Protein AF-A0A2U1MFH3-F1 (afdb_monomer_lite)

Foldseek 3Di:
DCPQVVCLVVQADPVGHGPPDAFDKDKDKCPDVQALIKIWIDGPPDIDIDGHHVVVCVVVVVLCVPDDPPPPDDDPQLVVLVSLLVCQCSDPDPVSRDDPVRSVVSCVPRPVVVDPPPPPDPDDD

pLDDT: mean 82.07, std 14.23, range [43.84, 97.94]

Structure (mmCIF, N/CA/C/O backbone):
data_AF-A0A2U1MFH3-F1
#
_entry.id   AF-A0A2U1MFH3-F1
#
loop_
_atom_site.group_PDB
_atom_site.id
_atom_site.type_symbol
_atom_site.label_atom_id
_atom_site.label_alt_id
_atom_site.label_comp_id
_atom_site.label_asym_id
_atom_site.label_entity_id
_atom_site.label_seq_id
_atom_site.pdbx_PDB_ins_code
_atom_site.Cartn_x
_atom_site.Cartn_y
_atom_site.Cartn_z
_atom_site.occupancy
_atom_site.B_iso_or_equiv
_atom_site.auth_seq_id
_atom_site.auth_comp_id
_atom_site.auth_asym_id
_atom_site.auth_atom_id
_atom_site.pdbx_PDB_model_num
ATOM 1 N N . MET A 1 1 ? 19.173 16.519 -31.402 1.00 56.94 1 MET A N 1
ATOM 2 C CA . MET A 1 1 ? 18.274 15.676 -30.577 1.00 56.94 1 MET A CA 1
ATOM 3 C C . MET A 1 1 ? 18.214 14.226 -31.100 1.00 56.94 1 MET A C 1
ATOM 5 O O . MET A 1 1 ? 17.157 13.620 -31.092 1.00 56.94 1 MET A O 1
ATOM 9 N N . HIS A 1 2 ? 19.339 13.633 -31.533 1.00 75.94 2 HIS A N 1
ATOM 10 C CA . HIS A 1 2 ? 19.340 12.296 -32.164 1.00 75.94 2 HIS A CA 1
ATOM 11 C C . HIS A 1 2 ? 19.829 11.155 -31.260 1.00 75.94 2 HIS A C 1
ATOM 13 O O . HIS A 1 2 ? 19.595 9.994 -31.574 1.00 75.94 2 HIS A O 1
ATOM 19 N N . PHE A 1 3 ? 20.457 11.455 -30.119 1.00 85.00 3 PHE A N 1
ATOM 20 C CA . PHE A 1 3 ? 21.032 10.430 -29.239 1.00 85.00 3 PHE A CA 1
ATOM 21 C C . PHE A 1 3 ? 19.972 9.507 -28.616 1.00 85.00 3 PHE A C 1
ATOM 23 O O . PHE A 1 3 ? 20.116 8.290 -28.645 1.00 85.00 3 PHE A O 1
ATOM 30 N N . ILE A 1 4 ? 18.867 10.070 -28.115 1.00 88.81 4 ILE A N 1
ATOM 31 C CA . ILE A 1 4 ? 17.778 9.275 -27.525 1.00 88.81 4 ILE A CA 1
ATOM 32 C C . ILE A 1 4 ? 17.060 8.444 -28.596 1.00 88.81 4 ILE A C 1
ATOM 34 O O . ILE A 1 4 ? 16.806 7.264 -28.380 1.00 88.81 4 ILE A O 1
ATOM 38 N N . GLN A 1 5 ? 16.786 9.030 -29.766 1.00 90.75 5 GLN A N 1
ATOM 39 C CA . GLN A 1 5 ? 16.147 8.324 -30.883 1.00 90.75 5 GLN A CA 1
ATOM 40 C C . GLN A 1 5 ? 17.020 7.170 -31.402 1.00 90.75 5 GLN A C 1
ATOM 42 O O . GLN A 1 5 ? 16.523 6.061 -31.582 1.00 90.75 5 GLN A O 1
ATOM 47 N N . GLY A 1 6 ? 18.325 7.409 -31.576 1.00 91.50 6 GLY A N 1
ATOM 48 C CA . GLY A 1 6 ? 19.284 6.384 -31.991 1.00 91.50 6 GLY A CA 1
ATOM 49 C C . GLY A 1 6 ? 19.434 5.259 -30.964 1.00 91.50 6 GLY A C 1
ATOM 50 O O . GLY A 1 6 ? 19.428 4.091 -31.340 1.00 91.50 6 GLY A O 1
ATOM 51 N N . GLY A 1 7 ? 19.482 5.590 -29.669 1.00 91.94 7 GLY A N 1
ATOM 52 C CA . GLY A 1 7 ? 19.511 4.594 -28.594 1.00 91.94 7 GLY A CA 1
ATOM 53 C C . GLY A 1 7 ? 18.264 3.705 -28.577 1.00 91.94 7 GLY A C 1
ATOM 54 O O . GLY A 1 7 ? 18.381 2.488 -28.471 1.00 91.94 7 GLY A O 1
ATOM 55 N N . ILE A 1 8 ? 17.071 4.280 -28.779 1.00 91.19 8 ILE A N 1
ATOM 56 C CA . ILE A 1 8 ? 15.819 3.508 -28.871 1.00 91.19 8 ILE A CA 1
ATOM 57 C C . ILE A 1 8 ? 15.868 2.502 -30.030 1.00 91.19 8 ILE A C 1
ATOM 59 O O . ILE A 1 8 ? 15.477 1.351 -29.837 1.00 91.19 8 ILE A O 1
ATOM 63 N N . ALA A 1 9 ? 16.371 2.906 -31.204 1.00 92.69 9 ALA A N 1
ATOM 64 C CA . ALA A 1 9 ? 16.507 2.020 -32.365 1.00 92.69 9 ALA A CA 1
ATOM 65 C C . ALA A 1 9 ? 17.465 0.838 -32.116 1.00 92.69 9 ALA A C 1
ATOM 67 O O . ALA A 1 9 ? 17.326 -0.206 -32.745 1.00 92.69 9 ALA A O 1
ATOM 68 N N . GLN A 1 10 ? 18.405 0.987 -31.178 1.00 93.75 10 GLN A N 1
ATOM 69 C CA . GLN A 1 10 ? 19.387 -0.031 -30.791 1.00 93.75 10 GLN A CA 1
ATOM 70 C C . GLN A 1 10 ? 19.019 -0.768 -29.490 1.00 93.75 10 GLN A C 1
ATOM 72 O O . GLN A 1 10 ? 19.849 -1.488 -28.942 1.00 93.75 10 GLN A O 1
ATOM 77 N N . ASP A 1 11 ? 17.798 -0.579 -28.974 1.00 94.50 11 ASP A N 1
ATOM 78 C CA . ASP A 1 11 ? 17.352 -1.120 -27.681 1.00 94.50 11 ASP A CA 1
ATOM 79 C C . ASP A 1 11 ? 18.302 -0.762 -26.518 1.00 94.50 11 ASP A C 1
ATOM 81 O O . ASP A 1 11 ? 18.552 -1.566 -25.623 1.00 94.50 11 ASP A O 1
ATOM 85 N N . LEU A 1 12 ? 18.839 0.464 -26.518 1.00 94.44 12 LEU A N 1
ATOM 86 C CA . LEU A 1 12 ? 19.799 0.952 -25.531 1.00 94.44 12 LEU A CA 1
ATOM 87 C C . LEU A 1 12 ? 19.371 2.295 -24.933 1.00 94.44 12 LEU A C 1
ATOM 89 O O . LEU A 1 12 ? 19.014 3.250 -25.622 1.00 94.44 12 LEU A O 1
ATOM 93 N N . ARG A 1 13 ? 19.445 2.391 -23.606 1.00 92.38 13 ARG A N 1
ATOM 94 C CA . ARG A 1 13 ? 19.178 3.619 -22.847 1.00 92.38 13 ARG A CA 1
ATOM 95 C C . ARG A 1 13 ? 20.481 4.244 -22.359 1.00 92.38 13 ARG A C 1
ATOM 97 O O . ARG A 1 13 ? 21.501 3.577 -22.239 1.00 92.38 13 ARG A O 1
ATOM 104 N N . THR A 1 14 ? 20.419 5.505 -21.936 1.00 91.31 14 THR A N 1
ATOM 105 C CA . THR A 1 14 ? 21.574 6.274 -21.421 1.00 91.31 14 THR A CA 1
ATOM 106 C C . THR A 1 14 ? 22.278 5.664 -20.203 1.00 91.31 14 THR A C 1
ATOM 108 O O . THR A 1 14 ? 23.400 6.034 -19.892 1.00 91.31 14 THR A O 1
ATOM 111 N N . ASN A 1 15 ? 21.632 4.728 -19.506 1.00 89.88 15 ASN A N 1
ATOM 112 C CA . ASN A 1 15 ? 22.183 4.011 -18.353 1.00 89.88 15 ASN A CA 1
ATOM 113 C C . ASN A 1 15 ? 22.567 2.557 -18.682 1.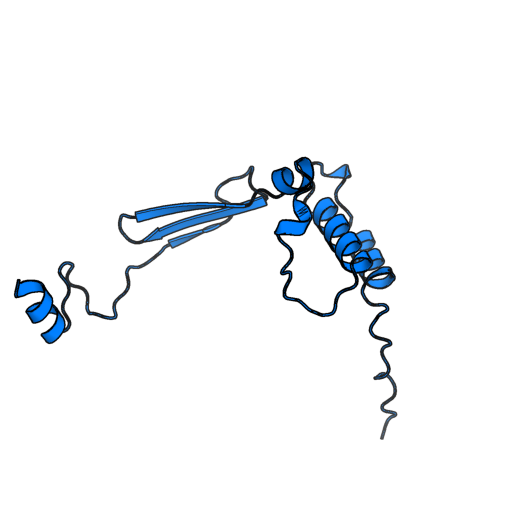00 89.88 15 ASN A C 1
ATOM 115 O O . ASN A 1 15 ? 22.605 1.725 -17.781 1.00 89.88 15 ASN A O 1
ATOM 119 N N . GLY A 1 16 ? 22.768 2.238 -19.963 1.00 91.69 16 GLY A N 1
ATOM 120 C CA . GLY A 1 16 ? 23.235 0.928 -20.425 1.00 91.69 16 GLY A CA 1
ATOM 121 C C . GLY A 1 16 ? 22.188 -0.189 -20.404 1.00 91.69 16 GLY A C 1
ATOM 122 O O . GLY A 1 16 ? 22.483 -1.311 -20.797 1.00 91.69 16 GLY A O 1
ATOM 123 N N . ARG A 1 17 ? 20.959 0.084 -19.955 1.00 93.19 17 ARG A N 1
ATOM 124 C CA . ARG A 1 17 ? 19.879 -0.912 -19.912 1.00 93.19 17 ARG A CA 1
ATOM 125 C C . ARG A 1 17 ? 19.123 -0.987 -21.231 1.00 93.19 17 ARG A C 1
ATOM 127 O O . ARG A 1 17 ? 18.958 0.032 -21.906 1.00 93.19 17 ARG A O 1
ATOM 134 N N . LYS A 1 18 ? 18.559 -2.165 -21.510 1.00 95.19 18 LYS A N 1
ATOM 135 C CA . LYS A 1 18 ? 17.573 -2.339 -22.582 1.00 95.19 18 LYS A CA 1
ATOM 136 C C . LYS A 1 18 ? 16.280 -1.590 -22.288 1.00 95.19 18 LYS A C 1
ATOM 138 O O . LYS A 1 18 ? 16.016 -1.193 -21.144 1.00 95.19 18 LYS A O 1
ATOM 143 N N . ARG A 1 19 ? 15.442 -1.410 -23.309 1.00 90.38 19 ARG A N 1
ATOM 144 C CA . ARG A 1 19 ? 14.173 -0.675 -23.205 1.00 90.38 19 ARG A CA 1
ATOM 145 C C . ARG A 1 19 ? 13.256 -1.236 -22.117 1.00 90.38 19 ARG A C 1
ATOM 147 O O . ARG A 1 19 ? 12.717 -0.455 -21.339 1.00 90.38 19 ARG A O 1
ATOM 154 N N . LEU A 1 20 ? 13.146 -2.563 -22.020 1.00 93.94 20 LEU A N 1
ATOM 155 C CA . LEU A 1 20 ? 12.261 -3.259 -21.070 1.00 93.94 20 LEU A CA 1
ATOM 156 C C . LEU A 1 20 ? 12.958 -3.697 -19.772 1.00 93.94 20 LEU A C 1
ATOM 158 O O . LEU A 1 20 ? 12.347 -4.327 -18.913 1.00 93.94 20 LEU A O 1
ATOM 162 N N . THR A 1 21 ? 14.236 -3.360 -19.591 1.00 94.12 21 THR A N 1
ATOM 163 C CA . THR A 1 21 ? 14.961 -3.695 -18.362 1.00 94.12 21 THR A CA 1
ATOM 164 C C . THR A 1 21 ? 14.712 -2.628 -17.294 1.00 94.12 21 THR A C 1
ATOM 166 O O . THR A 1 21 ? 15.246 -1.509 -17.339 1.00 94.12 21 THR A O 1
ATOM 169 N N . TYR A 1 22 ? 13.894 -2.979 -16.301 1.00 93.50 22 TYR A N 1
ATOM 170 C CA . TYR A 1 22 ? 13.614 -2.150 -15.128 1.00 93.50 22 TYR A CA 1
ATOM 171 C C . TYR A 1 22 ? 14.831 -2.030 -14.200 1.00 93.50 22 TYR A C 1
ATOM 173 O O . TYR A 1 22 ? 15.872 -2.648 -14.420 1.00 93.50 22 TYR A O 1
ATOM 181 N N . ARG A 1 23 ? 14.755 -1.131 -13.211 1.00 93.62 23 ARG A N 1
ATOM 182 C CA . ARG A 1 23 ? 15.751 -1.122 -12.130 1.00 93.62 23 ARG A CA 1
ATOM 183 C C . ARG A 1 23 ? 15.315 -2.163 -11.104 1.00 93.62 23 ARG A C 1
ATOM 185 O O . ARG A 1 23 ? 14.111 -2.254 -10.866 1.00 93.62 23 ARG A O 1
ATOM 192 N N . PRO A 1 24 ? 16.254 -2.882 -10.474 1.00 93.38 24 PRO A N 1
ATOM 193 C CA . PRO A 1 24 ? 15.945 -3.592 -9.247 1.00 93.38 24 PRO A CA 1
ATOM 194 C C . PRO A 1 24 ? 15.322 -2.619 -8.247 1.00 93.38 24 PRO A C 1
ATOM 196 O O . PRO A 1 24 ? 15.753 -1.461 -8.152 1.00 93.38 24 PRO A O 1
ATOM 199 N N . PHE A 1 25 ? 14.310 -3.093 -7.535 1.00 95.75 25 PHE A N 1
ATOM 200 C CA . PHE A 1 25 ? 13.712 -2.361 -6.438 1.00 95.75 25 PHE A CA 1
ATOM 201 C C . PHE A 1 25 ? 13.695 -3.224 -5.186 1.00 95.75 25 PHE A C 1
ATOM 203 O O . PHE A 1 25 ? 13.647 -4.449 -5.265 1.00 95.75 25 PHE A O 1
ATOM 210 N N . VAL A 1 26 ? 13.768 -2.563 -4.038 1.00 97.06 26 VAL A N 1
ATOM 211 C CA . VAL A 1 26 ? 13.689 -3.196 -2.723 1.00 97.06 26 VAL A CA 1
ATOM 212 C C . VAL A 1 26 ? 12.515 -2.574 -1.991 1.00 97.06 26 VAL A C 1
ATOM 214 O O . VAL A 1 26 ? 12.361 -1.351 -2.021 1.00 97.06 26 VAL A O 1
ATOM 217 N N . VAL A 1 27 ? 11.693 -3.420 -1.374 1.00 97.38 27 VAL A N 1
ATOM 218 C CA . VAL A 1 27 ? 10.570 -3.008 -0.533 1.00 97.38 27 VAL A CA 1
ATOM 219 C C . VAL A 1 27 ? 10.813 -3.532 0.869 1.00 97.38 27 VAL A C 1
ATOM 221 O O . VAL A 1 27 ? 11.044 -4.723 1.056 1.00 97.38 27 VAL A O 1
ATOM 224 N N . GLU A 1 28 ? 10.732 -2.639 1.844 1.00 9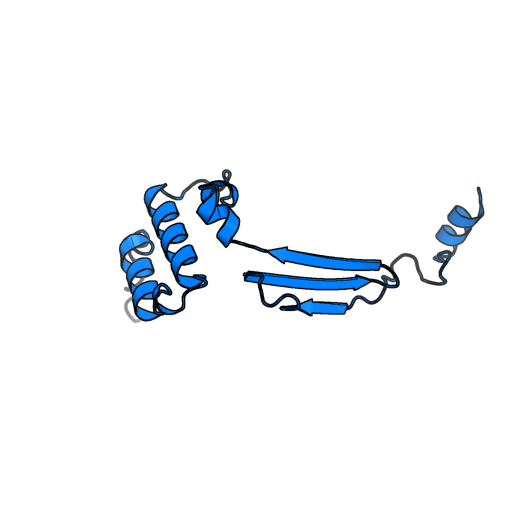7.69 28 GLU A N 1
ATOM 225 C CA . GLU A 1 28 ? 10.742 -2.979 3.261 1.00 97.69 28 GLU A CA 1
ATOM 226 C C . GLU A 1 28 ? 9.441 -2.494 3.890 1.00 97.69 28 GLU A C 1
ATOM 228 O O . GLU A 1 28 ? 9.091 -1.321 3.763 1.00 97.69 28 GLU A O 1
ATOM 233 N N . THR A 1 29 ? 8.714 -3.389 4.552 1.00 95.75 29 THR A N 1
ATOM 234 C CA . THR A 1 29 ? 7.461 -3.075 5.250 1.00 95.75 29 THR A CA 1
ATOM 235 C C . THR A 1 2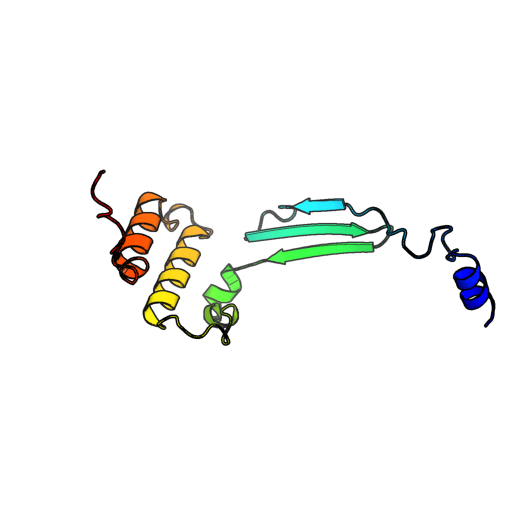9 ? 7.704 -2.826 6.735 1.00 95.75 29 THR A C 1
ATOM 237 O O . THR A 1 29 ? 8.715 -3.261 7.277 1.00 95.75 29 THR A O 1
ATOM 240 N N . ALA A 1 30 ? 6.756 -2.171 7.407 1.00 92.75 30 ALA A N 1
ATOM 241 C CA . ALA A 1 30 ? 6.802 -1.900 8.850 1.00 92.75 30 ALA A CA 1
ATOM 242 C C . ALA A 1 30 ? 8.036 -1.081 9.294 1.00 92.75 30 ALA A C 1
ATOM 244 O O . ALA A 1 30 ? 8.556 -1.242 10.395 1.00 92.75 30 ALA A O 1
ATOM 245 N N . VAL A 1 31 ? 8.490 -0.165 8.433 1.00 96.44 31 VAL A N 1
ATOM 246 C CA . VAL A 1 31 ? 9.660 0.701 8.665 1.00 96.44 31 VAL A CA 1
ATOM 247 C C . VAL A 1 31 ? 9.398 1.849 9.649 1.00 96.44 31 VAL A C 1
ATOM 249 O O . VAL A 1 31 ? 10.339 2.393 10.222 1.00 96.44 31 VAL A O 1
ATOM 252 N N . ILE A 1 32 ? 8.134 2.235 9.852 1.00 94.56 32 ILE A N 1
ATOM 253 C CA . ILE A 1 32 ? 7.708 3.272 10.803 1.00 94.56 32 ILE A CA 1
ATOM 254 C C . ILE A 1 32 ? 6.823 2.618 11.864 1.00 94.56 32 ILE A C 1
ATOM 256 O O . ILE A 1 32 ? 5.675 2.280 11.588 1.00 94.56 32 ILE A O 1
ATOM 260 N N . ALA A 1 33 ? 7.341 2.499 13.089 1.00 89.31 33 ALA A N 1
ATOM 261 C CA . ALA A 1 33 ? 6.655 1.831 14.201 1.00 89.31 33 ALA A CA 1
ATOM 262 C C . ALA A 1 33 ? 5.352 2.525 14.642 1.00 89.31 33 ALA A C 1
ATOM 264 O O . ALA A 1 33 ? 4.443 1.878 15.145 1.00 89.31 33 ALA A O 1
ATOM 265 N N . GLN A 1 34 ? 5.251 3.844 14.455 1.00 86.56 34 GLN A N 1
ATOM 266 C CA . GLN A 1 34 ? 4.072 4.634 14.834 1.00 86.56 34 GLN A CA 1
ATOM 267 C C . GLN A 1 34 ? 2.963 4.643 13.766 1.00 86.56 34 GLN A C 1
ATOM 269 O O . GLN A 1 34 ? 1.929 5.279 13.971 1.00 86.56 34 GLN A O 1
ATOM 274 N N . ALA A 1 35 ? 3.178 4.007 12.612 1.00 86.94 35 ALA A N 1
ATOM 275 C CA . ALA A 1 35 ? 2.195 3.936 11.536 1.00 86.94 35 ALA A CA 1
ATOM 276 C C . ALA A 1 35 ? 1.423 2.612 11.597 1.00 86.94 35 ALA A C 1
ATOM 278 O O . ALA A 1 35 ? 2.002 1.574 11.907 1.00 86.94 35 ALA A O 1
ATOM 279 N N . ASN A 1 36 ? 0.136 2.632 11.235 1.00 86.19 36 ASN A N 1
ATOM 280 C CA . ASN A 1 36 ? -0.677 1.415 11.125 1.00 86.19 36 ASN A CA 1
ATOM 281 C C . ASN A 1 36 ? -0.185 0.519 9.972 1.00 86.19 36 ASN A C 1
ATOM 283 O O . ASN A 1 36 ? -0.280 -0.700 10.041 1.00 86.19 36 ASN A O 1
ATOM 287 N N . GLY A 1 37 ? 0.383 1.128 8.928 1.00 90.44 37 GLY A N 1
ATOM 288 C CA . GLY A 1 37 ? 1.118 0.449 7.865 1.00 90.44 37 GLY A CA 1
ATOM 289 C C . GLY A 1 37 ? 2.207 1.361 7.315 1.00 90.44 37 GLY A C 1
ATOM 290 O O . GLY A 1 37 ? 2.044 2.579 7.278 1.00 90.44 37 GLY A O 1
ATOM 291 N N . SER A 1 38 ? 3.346 0.808 6.909 1.00 96.69 38 SER A N 1
ATOM 292 C CA . SER A 1 38 ? 4.403 1.596 6.269 1.00 96.69 38 SER A CA 1
ATOM 293 C C . SER A 1 38 ? 5.248 0.759 5.324 1.00 96.69 38 SER A C 1
ATOM 295 O O . SER A 1 38 ? 5.419 -0.444 5.532 1.00 96.69 38 SER A O 1
ATOM 297 N N . ALA A 1 39 ? 5.781 1.414 4.296 1.00 97.88 39 ALA A N 1
ATOM 298 C CA . ALA A 1 39 ? 6.694 0.815 3.340 1.00 97.88 39 ALA A CA 1
ATOM 299 C C . ALA A 1 39 ? 7.779 1.808 2.916 1.00 97.88 39 ALA A C 1
ATOM 301 O O . ALA A 1 39 ? 7.504 2.985 2.675 1.00 97.88 39 ALA A O 1
ATOM 302 N N . ARG A 1 40 ? 9.009 1.317 2.783 1.00 97.81 40 ARG A N 1
ATOM 303 C CA . ARG A 1 40 ? 10.124 2.008 2.135 1.00 97.81 40 ARG A CA 1
ATOM 304 C C . ARG A 1 40 ? 10.430 1.302 0.828 1.00 97.81 40 ARG A C 1
ATOM 306 O O . ARG A 1 40 ? 10.676 0.099 0.822 1.00 97.81 40 ARG A O 1
ATOM 313 N N . VAL A 1 41 ? 10.411 2.047 -0.271 1.00 97.94 41 VAL A N 1
ATOM 314 C CA . VAL A 1 41 ? 10.700 1.538 -1.612 1.00 97.94 41 VAL A CA 1
ATOM 315 C C . VAL A 1 41 ? 11.924 2.251 -2.160 1.00 97.94 41 VAL A C 1
ATOM 317 O O . VAL A 1 41 ? 11.941 3.477 -2.274 1.00 97.94 41 VAL A O 1
ATOM 320 N N . LYS A 1 42 ? 12.939 1.480 -2.548 1.00 97.81 42 LYS A N 1
ATOM 321 C CA . LYS A 1 42 ? 14.157 1.997 -3.178 1.00 97.81 42 LYS A CA 1
ATOM 322 C C . LYS A 1 42 ? 14.260 1.515 -4.617 1.00 97.81 42 LYS A C 1
ATOM 324 O O . LYS A 1 42 ? 14.275 0.312 -4.854 1.00 97.81 42 LYS A O 1
ATOM 329 N N . ILE A 1 43 ? 14.373 2.443 -5.572 1.00 97.00 43 ILE A N 1
ATOM 330 C CA . ILE A 1 43 ? 14.519 2.174 -7.012 1.00 97.00 43 ILE A CA 1
ATOM 331 C C . ILE A 1 43 ? 15.730 2.942 -7.560 1.00 97.00 43 ILE A C 1
ATOM 333 O O . ILE A 1 43 ? 15.662 4.113 -7.946 1.00 97.00 43 ILE A O 1
ATOM 337 N N . GLY A 1 44 ? 16.880 2.273 -7.647 1.00 91.94 44 GLY A N 1
ATOM 338 C CA . GLY A 1 44 ? 18.146 2.933 -7.976 1.00 91.94 44 GLY A CA 1
ATOM 339 C C . GLY A 1 44 ? 18.527 3.976 -6.919 1.00 91.94 44 GLY A C 1
ATOM 340 O O . GLY A 1 44 ? 18.768 3.619 -5.771 1.00 91.94 44 GLY A O 1
ATOM 341 N N . ILE A 1 45 ? 18.589 5.250 -7.317 1.00 92.94 45 ILE A N 1
ATOM 342 C CA . ILE A 1 45 ? 18.919 6.378 -6.424 1.00 92.94 45 ILE A CA 1
ATOM 343 C C . ILE A 1 45 ? 17.687 7.046 -5.804 1.00 92.94 45 ILE A C 1
ATOM 345 O O . ILE A 1 45 ? 17.831 7.953 -4.995 1.00 92.94 45 ILE A O 1
ATOM 349 N N . THR A 1 46 ? 16.487 6.649 -6.224 1.00 95.94 46 THR A N 1
ATOM 350 C CA . THR A 1 46 ? 15.241 7.202 -5.698 1.00 95.94 46 THR A CA 1
ATOM 351 C C . THR A 1 46 ? 14.765 6.328 -4.554 1.00 95.94 46 THR A C 1
ATOM 353 O O . THR A 1 46 ? 14.698 5.106 -4.692 1.00 95.94 46 THR A O 1
ATOM 356 N N . GLU A 1 47 ? 14.414 6.962 -3.446 1.00 97.19 47 GLU A N 1
ATOM 357 C CA . GLU A 1 47 ? 13.868 6.318 -2.262 1.00 97.19 47 GLU A CA 1
ATOM 358 C C . GLU A 1 47 ? 12.591 7.046 -1.858 1.00 97.19 47 GLU A C 1
ATOM 360 O O . GLU A 1 47 ? 12.557 8.275 -1.812 1.00 97.19 47 GLU A O 1
ATOM 365 N N . ALA A 1 48 ? 11.532 6.280 -1.622 1.00 96.81 48 ALA A N 1
ATOM 366 C CA . ALA A 1 48 ? 10.245 6.782 -1.176 1.00 96.81 48 ALA A CA 1
ATOM 367 C C . ALA A 1 48 ? 9.822 6.023 0.080 1.00 96.81 48 ALA A C 1
ATOM 369 O O . ALA A 1 48 ? 9.980 4.804 0.161 1.00 96.81 48 ALA A O 1
ATOM 370 N N . ILE A 1 49 ? 9.270 6.747 1.048 1.00 97.31 49 ILE A N 1
ATOM 371 C CA . ILE A 1 49 ? 8.676 6.175 2.254 1.00 97.31 49 ILE A CA 1
ATOM 372 C C . ILE A 1 49 ? 7.208 6.577 2.271 1.00 97.31 49 ILE A C 1
ATOM 374 O O . ILE A 1 49 ? 6.880 7.746 2.083 1.00 97.31 49 ILE A O 1
ATOM 378 N N . VAL A 1 50 ? 6.337 5.598 2.488 1.00 95.94 50 VAL A N 1
ATOM 379 C CA . VAL A 1 50 ? 4.888 5.777 2.576 1.00 95.94 50 VAL A CA 1
ATOM 380 C C . VAL A 1 50 ? 4.415 5.215 3.909 1.00 95.94 50 VAL A C 1
ATOM 382 O O . VAL A 1 50 ? 4.874 4.156 4.343 1.00 95.94 50 VAL A O 1
ATOM 385 N N . SER A 1 51 ? 3.496 5.917 4.563 1.00 92.56 51 SER A N 1
ATOM 386 C CA . SER A 1 51 ? 2.837 5.469 5.786 1.00 92.56 51 SER A CA 1
ATOM 387 C C . SER A 1 51 ? 1.325 5.651 5.692 1.00 92.56 51 SER A C 1
ATOM 389 O O . SER A 1 51 ? 0.828 6.560 5.031 1.00 92.56 51 SER A O 1
ATOM 391 N N . VAL A 1 52 ? 0.601 4.769 6.371 1.00 88.31 52 VAL A N 1
ATOM 392 C CA . VAL A 1 52 ? -0.849 4.807 6.551 1.00 88.31 52 VAL A CA 1
ATOM 393 C C . VAL A 1 52 ? -1.116 5.052 8.029 1.00 88.31 52 VAL A C 1
ATOM 395 O O . VAL A 1 52 ? -0.618 4.316 8.887 1.00 88.31 52 VAL A O 1
ATOM 398 N N . LYS A 1 53 ? -1.891 6.097 8.329 1.00 82.44 53 LYS A N 1
ATOM 399 C CA . LYS A 1 53 ? -2.282 6.467 9.692 1.00 82.44 53 LYS A CA 1
ATOM 400 C C . LYS A 1 53 ? -3.801 6.550 9.780 1.00 82.44 53 LYS A C 1
ATOM 402 O O . LYS A 1 53 ? -4.396 7.505 9.294 1.00 82.44 53 LYS A O 1
ATOM 407 N N . LEU A 1 54 ? -4.411 5.556 10.416 1.00 75.69 54 LEU A N 1
ATOM 408 C CA . LEU A 1 54 ? -5.869 5.452 10.534 1.00 75.69 54 LEU A CA 1
ATOM 409 C C . LEU A 1 54 ? -6.419 6.327 11.663 1.00 75.69 54 LEU A C 1
ATOM 411 O O . LEU A 1 54 ? -7.520 6.853 11.549 1.00 75.69 54 LEU A O 1
ATOM 415 N N . ASN A 1 55 ? -5.620 6.577 12.704 1.00 70.44 55 ASN A N 1
ATOM 416 C CA . ASN A 1 55 ? -6.047 7.374 13.857 1.00 70.44 55 ASN A CA 1
ATOM 417 C C . ASN A 1 55 ? -6.512 8.786 13.461 1.00 70.44 55 ASN A C 1
ATOM 419 O O . ASN A 1 55 ? -7.426 9.308 14.080 1.00 70.44 55 ASN A O 1
ATOM 423 N N . TYR A 1 56 ? -5.916 9.387 12.422 1.00 71.06 56 TYR A N 1
ATOM 424 C CA . TYR A 1 56 ? -6.311 10.715 11.938 1.00 71.06 56 TYR A CA 1
ATOM 425 C C . TYR A 1 56 ? -7.725 10.725 11.337 1.00 71.06 56 TYR A C 1
ATOM 427 O O . TYR A 1 56 ? -8.505 11.632 11.605 1.00 71.06 56 TYR A O 1
ATOM 435 N N . LEU A 1 57 ? -8.075 9.689 10.567 1.00 70.62 57 LEU A N 1
ATOM 436 C CA . LEU A 1 57 ? -9.403 9.565 9.960 1.00 70.62 57 LEU A CA 1
ATOM 437 C C . LEU A 1 57 ? -10.489 9.410 11.026 1.00 70.62 57 LEU A C 1
ATOM 439 O O . LEU A 1 57 ? -11.586 9.933 10.866 1.00 70.62 57 LEU A O 1
ATOM 443 N N . ILE A 1 58 ? -10.164 8.715 12.119 1.00 71.56 58 ILE A N 1
ATOM 444 C CA . ILE A 1 58 ? -11.067 8.518 13.253 1.00 71.56 58 ILE A CA 1
ATOM 445 C C . ILE A 1 58 ? -11.279 9.833 14.004 1.00 71.56 58 ILE A C 1
ATOM 447 O O . ILE A 1 58 ? -12.420 10.187 14.277 1.00 71.56 58 ILE A O 1
ATOM 451 N N . THR A 1 59 ? -10.204 10.570 14.309 1.00 72.31 59 THR A N 1
ATOM 452 C CA . THR A 1 59 ? -10.287 11.828 15.073 1.00 72.31 59 THR A CA 1
ATOM 453 C C . THR A 1 59 ? -10.977 12.962 14.321 1.00 72.31 59 THR A C 1
ATOM 455 O O . THR A 1 59 ? -11.561 13.831 14.955 1.00 72.31 59 THR A O 1
ATOM 458 N N . GLU A 1 60 ? -10.906 12.967 12.990 1.00 78.50 60 GLU A N 1
ATOM 459 C CA . GLU A 1 60 ? -11.514 13.999 12.135 1.00 78.50 60 GLU A CA 1
ATOM 460 C C . GLU A 1 60 ? -12.903 13.603 11.607 1.00 78.50 60 GLU A C 1
ATOM 462 O O . GLU A 1 60 ? -13.457 14.313 10.775 1.00 78.50 60 GLU A O 1
ATOM 467 N N . ASP A 1 61 ? -13.451 12.460 12.037 1.00 73.19 61 ASP A N 1
ATOM 468 C CA . ASP A 1 61 ? -14.725 11.906 11.543 1.00 73.19 61 ASP A CA 1
ATOM 469 C C . ASP A 1 61 ? -14.763 11.687 10.009 1.00 73.19 61 ASP A C 1
ATOM 471 O O . ASP A 1 61 ? -15.800 11.719 9.350 1.00 73.19 61 ASP A O 1
ATOM 475 N N . LYS A 1 62 ? -13.592 11.427 9.411 1.00 79.00 62 LYS A N 1
ATOM 476 C CA . LYS A 1 62 ? -13.384 11.226 7.960 1.00 79.00 62 LYS A CA 1
ATOM 477 C C . LYS A 1 62 ? -13.287 9.766 7.544 1.00 79.00 62 LYS A C 1
ATOM 479 O O . LYS A 1 62 ? -12.894 9.432 6.431 1.00 79.00 62 LYS A O 1
ATOM 484 N N . GLN A 1 63 ? -13.663 8.870 8.440 1.00 73.50 63 GLN A N 1
ATOM 485 C CA . GLN A 1 63 ? -13.609 7.423 8.253 1.00 73.50 63 GLN A CA 1
ATOM 486 C C . GLN A 1 63 ? -14.428 6.950 7.038 1.00 73.50 63 GLN A C 1
ATOM 488 O O . GLN A 1 63 ? -14.157 5.895 6.481 1.00 73.50 63 GLN A O 1
ATOM 493 N N . ARG A 1 64 ? -15.426 7.733 6.610 1.00 73.88 64 ARG A N 1
ATOM 494 C CA . ARG A 1 64 ? -16.246 7.430 5.432 1.00 73.88 64 ARG A CA 1
ATOM 495 C C . ARG A 1 64 ? -15.574 7.775 4.102 1.00 73.88 64 ARG A C 1
ATOM 497 O O . ARG A 1 64 ? -15.991 7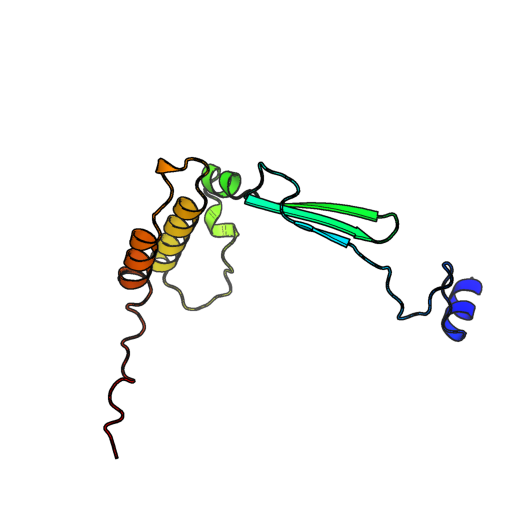.255 3.077 1.00 73.88 64 ARG A O 1
ATOM 504 N N . GLU A 1 65 ? -14.520 8.596 4.106 1.00 78.19 65 GLU A N 1
ATOM 505 C CA . GLU A 1 65 ? -13.799 8.991 2.884 1.00 78.19 65 GLU A CA 1
ATOM 506 C C . GLU A 1 65 ? -12.980 7.837 2.275 1.00 78.19 65 GLU A C 1
ATOM 508 O O . GLU A 1 65 ? -12.650 7.881 1.093 1.00 78.19 65 GLU A O 1
ATOM 513 N N . ILE A 1 66 ? -12.649 6.799 3.056 1.00 76.19 66 ILE A N 1
ATOM 514 C CA . ILE A 1 66 ? -11.936 5.607 2.552 1.00 76.19 66 ILE A CA 1
ATOM 515 C C . ILE A 1 66 ? -12.860 4.592 1.873 1.00 76.19 66 ILE A C 1
ATOM 517 O O . ILE A 1 66 ? -12.382 3.595 1.334 1.00 76.19 66 ILE A O 1
ATOM 521 N N . ILE A 1 67 ? -14.170 4.812 1.937 1.00 76.06 67 ILE A N 1
ATOM 522 C CA . ILE A 1 67 ? -15.163 3.885 1.414 1.00 76.06 67 ILE A CA 1
ATOM 523 C C . ILE A 1 67 ? -15.332 4.183 -0.070 1.00 76.06 67 ILE A C 1
ATOM 525 O O . ILE A 1 67 ? -15.558 5.331 -0.453 1.00 76.06 67 ILE A O 1
ATOM 529 N N . ASP A 1 68 ? -15.220 3.154 -0.909 1.00 76.06 68 ASP A N 1
ATOM 530 C CA . ASP A 1 68 ? -15.504 3.304 -2.332 1.00 76.06 68 ASP A CA 1
ATOM 531 C C . ASP A 1 68 ? -16.996 3.590 -2.520 1.00 76.06 68 ASP A C 1
ATOM 533 O O . ASP A 1 68 ? -17.847 2.719 -2.340 1.00 76.06 68 ASP A O 1
ATOM 537 N N . THR A 1 69 ? -17.316 4.833 -2.871 1.00 69.25 69 THR A N 1
ATOM 538 C CA . THR A 1 69 ? -18.689 5.296 -3.082 1.00 69.25 69 THR A CA 1
ATOM 539 C C . THR A 1 69 ? -19.348 4.676 -4.311 1.00 69.25 69 THR A C 1
ATOM 541 O O . THR A 1 69 ? -20.563 4.788 -4.451 1.00 69.25 69 THR A O 1
ATOM 544 N N . ASN A 1 70 ? -18.581 4.021 -5.190 1.00 71.25 70 ASN A N 1
ATOM 545 C CA . ASN A 1 70 ? -19.112 3.316 -6.358 1.00 71.25 70 ASN A CA 1
ATOM 546 C C . ASN A 1 70 ? -19.461 1.851 -6.058 1.00 71.25 70 ASN A C 1
ATOM 548 O O . ASN A 1 70 ? -19.933 1.145 -6.950 1.00 71.25 70 ASN A O 1
ATOM 552 N N . TYR A 1 71 ? -19.221 1.375 -4.831 1.00 69.94 71 TYR A N 1
ATOM 553 C CA . TYR A 1 71 ? -19.629 0.039 -4.419 1.00 69.94 71 TYR A CA 1
ATOM 554 C C . TYR A 1 71 ? -21.137 0.022 -4.131 1.00 69.94 71 TYR A C 1
ATOM 556 O O . TYR A 1 71 ? -21.589 0.266 -3.012 1.00 69.94 71 TYR A O 1
ATOM 564 N N . GLU A 1 72 ? -21.937 -0.227 -5.169 1.00 66.88 72 GLU A N 1
ATOM 565 C CA . GLU A 1 72 ? -23.383 -0.411 -5.041 1.00 66.88 72 GLU A CA 1
ATOM 566 C C . GLU A 1 72 ? -23.684 -1.737 -4.321 1.00 66.88 72 GLU A C 1
ATOM 568 O O . GLU A 1 72 ? -23.291 -2.806 -4.788 1.00 66.88 72 GLU A O 1
ATOM 573 N N . GLY A 1 73 ? -24.401 -1.681 -3.190 1.00 64.69 73 GLY A N 1
ATOM 574 C CA . GLY A 1 73 ? -25.001 -2.875 -2.575 1.00 64.69 73 GLY A CA 1
ATOM 575 C C . GLY A 1 73 ? -24.743 -3.120 -1.086 1.00 64.69 73 GLY A C 1
ATOM 576 O O . GLY A 1 73 ? -25.137 -4.175 -0.598 1.00 64.69 73 GLY A O 1
ATOM 577 N N . VAL A 1 74 ? -24.116 -2.199 -0.346 1.00 68.75 74 VAL A N 1
ATOM 578 C CA . VAL A 1 74 ? -23.945 -2.345 1.116 1.00 68.75 74 VAL A CA 1
ATOM 579 C C . VAL A 1 74 ? -24.780 -1.305 1.844 1.00 68.75 74 VAL A C 1
ATOM 581 O O . VAL A 1 74 ? -24.630 -0.107 1.606 1.00 68.75 74 VAL A O 1
ATOM 584 N N . GLU A 1 75 ? -25.654 -1.765 2.738 1.00 77.31 75 GLU A N 1
ATOM 585 C CA . GLU A 1 75 ? -26.418 -0.894 3.632 1.00 77.31 75 GLU A CA 1
ATOM 586 C C . GLU A 1 75 ? -25.473 -0.072 4.525 1.00 77.31 75 GLU A C 1
ATOM 588 O O . GLU A 1 75 ? -24.444 -0.560 5.003 1.00 77.31 75 GLU A O 1
ATOM 593 N N . SER A 1 76 ? -25.823 1.196 4.763 1.00 77.31 76 SER A N 1
ATOM 594 C CA . SER A 1 76 ? -25.016 2.132 5.563 1.00 77.31 76 SER A CA 1
ATOM 595 C C . SER A 1 76 ? -24.744 1.580 6.966 1.00 77.31 76 SER A C 1
ATOM 597 O O . SER A 1 76 ? -23.677 1.790 7.538 1.00 77.31 76 SER A O 1
ATOM 599 N N . GLU A 1 77 ? -25.694 0.844 7.521 1.00 79.62 77 GLU A N 1
ATOM 600 C CA . GLU A 1 77 ? -25.654 0.215 8.833 1.00 79.62 77 GLU A CA 1
ATOM 601 C C . GLU A 1 77 ? -24.530 -0.827 8.915 1.00 79.62 77 GLU A C 1
ATOM 603 O O . GLU A 1 77 ? -23.681 -0.749 9.804 1.00 79.62 77 GLU A O 1
ATOM 608 N N . ILE A 1 78 ? -24.458 -1.728 7.932 1.00 79.94 78 ILE A N 1
ATOM 609 C CA . ILE A 1 78 ? -23.424 -2.770 7.815 1.00 79.94 78 ILE A CA 1
ATOM 610 C C . ILE A 1 78 ? -22.047 -2.134 7.644 1.00 79.94 78 ILE A C 1
ATOM 612 O O . ILE A 1 78 ? -21.055 -2.550 8.244 1.00 79.94 78 ILE A O 1
ATOM 616 N N . LEU A 1 79 ? -21.986 -1.077 6.842 1.00 80.50 79 LEU A N 1
ATOM 617 C CA . LEU A 1 79 ? -20.767 -0.327 6.609 1.00 80.50 79 LEU A CA 1
ATOM 618 C C . LEU A 1 79 ? -20.259 0.358 7.890 1.00 80.50 79 LEU A C 1
ATOM 620 O O . LEU A 1 79 ? -19.064 0.313 8.178 1.00 80.50 79 LEU A O 1
ATOM 624 N N . ASN A 1 80 ? -21.153 0.942 8.694 1.00 81.38 80 ASN A N 1
ATOM 625 C CA . ASN A 1 80 ? -20.800 1.543 9.984 1.00 81.38 80 ASN A CA 1
ATOM 626 C C . ASN A 1 80 ? -20.347 0.489 11.006 1.00 81.38 80 ASN A C 1
ATOM 628 O O . ASN A 1 80 ? -19.413 0.747 11.772 1.00 81.38 80 ASN A O 1
ATOM 632 N N . ALA A 1 81 ? -20.969 -0.692 11.004 1.00 84.25 81 ALA A N 1
ATOM 633 C CA . ALA A 1 81 ? -20.569 -1.831 11.827 1.00 84.25 81 ALA A CA 1
ATOM 634 C C . ALA A 1 81 ? -19.152 -2.312 11.479 1.00 84.25 81 ALA A C 1
ATOM 636 O O . ALA A 1 81 ? -18.285 -2.398 12.352 1.00 84.25 81 ALA A O 1
ATOM 637 N N . LEU A 1 82 ? -18.881 -2.528 10.187 1.00 84.44 82 LEU A N 1
ATOM 638 C CA . LEU A 1 82 ? -17.562 -2.906 9.672 1.00 84.44 82 LEU A CA 1
ATOM 639 C C . LEU A 1 82 ? -16.488 -1.877 10.025 1.00 84.44 82 LEU A C 1
ATOM 641 O O . LEU A 1 82 ? -15.390 -2.240 10.451 1.00 84.44 82 LEU A O 1
ATOM 645 N N . LEU A 1 83 ? -16.807 -0.594 9.865 1.00 84.38 83 LEU A N 1
ATOM 646 C CA . LEU A 1 83 ? -15.892 0.497 10.173 1.00 84.38 83 LEU A CA 1
ATOM 647 C C . LEU A 1 83 ? -15.571 0.545 11.670 1.00 84.38 83 LEU A C 1
ATOM 649 O O . LEU A 1 83 ? -14.403 0.626 12.047 1.00 84.38 83 LEU A O 1
ATOM 653 N N . SER A 1 84 ? -16.590 0.410 12.521 1.00 85.81 84 SER A N 1
ATOM 654 C CA . SER A 1 84 ? -16.432 0.362 13.979 1.00 85.81 84 SER A CA 1
ATOM 655 C C . SER A 1 84 ? -15.574 -0.824 14.422 1.00 85.81 84 SER A C 1
ATOM 657 O O . SER A 1 84 ? -14.659 -0.665 15.235 1.00 85.81 84 SER A O 1
ATOM 659 N N . LEU A 1 85 ? -15.814 -2.003 13.844 1.00 89.00 85 LEU A N 1
ATOM 660 C CA . LEU A 1 85 ? -15.035 -3.208 14.111 1.00 89.00 85 LEU A CA 1
ATOM 661 C C . LEU A 1 85 ? -13.574 -3.033 13.681 1.00 89.00 85 LEU A C 1
ATOM 663 O O . LEU A 1 85 ? -12.664 -3.331 14.456 1.00 89.00 85 LEU A O 1
ATOM 667 N N . ALA A 1 86 ? -13.337 -2.497 12.480 1.00 86.44 86 ALA A N 1
ATOM 668 C CA . ALA A 1 86 ? -11.993 -2.232 11.977 1.00 86.44 86 ALA A CA 1
ATOM 669 C C . ALA A 1 86 ? -11.222 -1.274 12.896 1.00 86.44 86 ALA A C 1
ATOM 671 O O . ALA A 1 86 ? -10.057 -1.531 13.204 1.00 86.44 86 ALA A O 1
ATOM 672 N N . ILE A 1 87 ? -11.876 -0.212 13.379 1.00 85.62 87 ILE A N 1
ATOM 673 C CA . ILE A 1 87 ? -11.298 0.765 14.312 1.00 85.62 87 ILE A CA 1
ATOM 674 C C . ILE A 1 87 ? -10.860 0.099 15.614 1.00 85.62 87 ILE A C 1
ATOM 676 O O . ILE A 1 87 ? -9.729 0.310 16.055 1.00 85.62 87 ILE A O 1
ATOM 680 N N . GLN A 1 88 ? -11.718 -0.735 16.202 1.00 88.44 88 GLN A N 1
ATOM 681 C CA . GLN A 1 88 ? -11.374 -1.472 17.415 1.00 88.44 88 GLN A CA 1
ATOM 682 C C . GLN A 1 88 ? -10.180 -2.397 17.162 1.00 88.44 88 GLN A C 1
ATOM 684 O O . GLN A 1 88 ? -9.200 -2.345 17.898 1.00 88.44 88 GLN A O 1
ATOM 689 N N . CYS A 1 89 ? -10.182 -3.184 16.081 1.00 88.81 89 CYS A N 1
ATOM 690 C CA . CYS A 1 89 ? -9.084 -4.105 15.764 1.00 88.81 89 CYS A CA 1
ATOM 691 C C . CYS A 1 89 ? -7.712 -3.425 15.651 1.00 88.81 89 CYS A C 1
ATOM 693 O O . CYS A 1 89 ? -6.695 -4.030 15.998 1.00 88.81 89 CYS A O 1
ATOM 695 N N . VAL A 1 90 ? -7.670 -2.178 15.174 1.00 83.00 90 VAL A N 1
ATOM 696 C CA . VAL A 1 90 ? -6.423 -1.426 14.964 1.00 83.00 90 VAL A CA 1
ATOM 697 C C . VAL A 1 90 ? -6.141 -0.388 16.049 1.00 83.00 90 VAL A C 1
ATOM 699 O O . VAL A 1 90 ? -5.227 0.424 15.874 1.00 83.00 90 VAL A O 1
ATOM 702 N N . SER A 1 91 ? -6.885 -0.404 17.162 1.00 83.69 91 SER A N 1
ATOM 703 C CA . SER A 1 91 ? -6.721 0.584 18.229 1.00 83.69 91 SER A CA 1
ATOM 704 C C . SER A 1 91 ? -5.271 0.654 18.727 1.00 83.69 91 SER A C 1
ATOM 706 O O . SER A 1 91 ? -4.570 -0.356 18.850 1.00 83.69 91 SER A O 1
ATOM 708 N N . SER A 1 92 ? -4.777 1.855 19.029 1.00 77.56 92 SER A N 1
ATOM 709 C CA . SER A 1 92 ? -3.452 2.029 19.637 1.00 77.56 92 SER A CA 1
ATOM 710 C C . SER A 1 92 ? -3.400 1.550 21.091 1.00 77.56 92 SER A C 1
ATOM 712 O O . SER A 1 92 ? -2.325 1.182 21.559 1.00 77.56 92 SER A O 1
ATOM 714 N N . THR A 1 93 ? -4.541 1.532 21.778 1.00 83.12 93 THR A N 1
ATOM 715 C CA . THR A 1 93 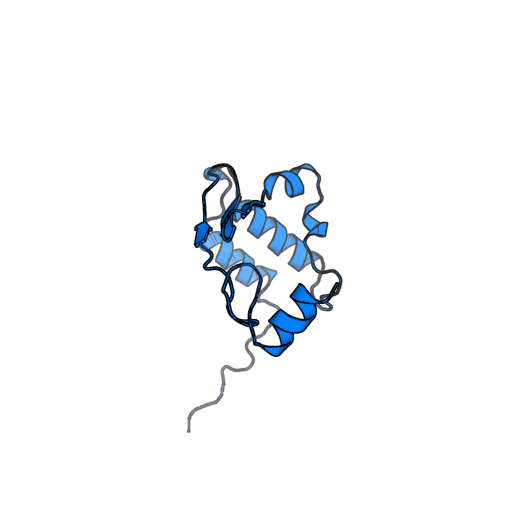? -4.723 1.020 23.142 1.00 83.12 93 THR A CA 1
ATOM 716 C C . THR A 1 93 ? -5.094 -0.466 23.081 1.00 83.12 93 THR A C 1
ATOM 718 O O . THR A 1 93 ? -6.110 -0.810 22.474 1.00 83.12 93 THR A O 1
ATOM 721 N N . PRO A 1 94 ? -4.275 -1.377 23.642 1.00 84.12 94 PRO A N 1
ATOM 722 C CA . PRO A 1 94 ? -4.543 -2.816 23.606 1.00 84.12 94 PRO A CA 1
ATOM 723 C C . PRO A 1 94 ? -5.892 -3.222 24.208 1.00 84.12 94 PRO A C 1
ATOM 725 O O . PRO A 1 94 ? -6.481 -4.198 23.759 1.00 84.12 94 PRO A O 1
ATOM 728 N N . GLU A 1 95 ? -6.377 -2.479 25.199 1.00 88.75 95 GLU A N 1
ATOM 729 C CA . GLU A 1 95 ? -7.612 -2.753 25.936 1.00 88.75 95 GLU A CA 1
ATOM 730 C C . GLU A 1 95 ? -8.862 -2.502 25.087 1.00 88.75 95 GLU A C 1
ATOM 732 O O . GLU A 1 95 ? -9.857 -3.207 25.230 1.00 88.75 95 GLU A O 1
ATOM 737 N N . ASP A 1 96 ? -8.784 -1.543 24.162 1.00 87.00 96 ASP A N 1
ATOM 738 C CA . ASP A 1 96 ? -9.877 -1.208 23.245 1.00 87.00 96 ASP A CA 1
ATOM 739 C C . ASP A 1 96 ? -9.877 -2.103 21.995 1.00 87.00 96 ASP A C 1
ATOM 741 O O . ASP A 1 96 ? -10.770 -2.002 21.149 1.00 87.00 96 ASP A O 1
ATOM 745 N N . ARG A 1 97 ? -8.873 -2.983 21.850 1.00 90.81 97 ARG A N 1
ATOM 746 C CA . ARG A 1 97 ? -8.822 -3.926 20.734 1.00 90.81 97 ARG A CA 1
ATOM 747 C C . ARG A 1 97 ? -9.819 -5.050 20.929 1.00 90.81 97 ARG A C 1
ATOM 749 O O . ARG A 1 97 ? -9.745 -5.817 21.887 1.00 90.81 97 ARG A O 1
ATOM 756 N N . SER A 1 98 ? -10.698 -5.213 19.949 1.00 91.88 98 SER A N 1
ATOM 757 C CA . SER A 1 98 ? -11.603 -6.356 19.905 1.00 91.88 98 SER A CA 1
ATOM 758 C C . SER A 1 98 ? -10.828 -7.670 19.819 1.00 91.88 98 SER A C 1
ATOM 760 O O . SER A 1 98 ? -9.893 -7.827 19.030 1.00 91.88 98 SER A O 1
ATOM 762 N N . THR A 1 99 ? -11.232 -8.639 20.642 1.00 93.50 99 THR A N 1
ATOM 763 C CA . THR A 1 99 ? -10.716 -10.007 20.558 1.00 93.50 99 THR A CA 1
ATOM 764 C C . THR A 1 99 ? -11.214 -10.669 19.279 1.00 93.50 99 THR A C 1
ATOM 766 O O . THR A 1 99 ? -12.281 -10.326 18.771 1.00 93.50 99 THR A O 1
ATOM 769 N N . MET A 1 100 ? -10.493 -11.677 18.781 1.00 92.62 100 MET A N 1
ATOM 770 C CA . MET A 1 100 ? -10.935 -12.420 17.594 1.00 92.62 100 MET A CA 1
ATOM 771 C C . MET A 1 100 ? -12.340 -13.019 17.777 1.00 92.62 100 MET A C 1
ATOM 773 O O . MET A 1 100 ? -13.146 -12.987 16.859 1.00 92.62 100 MET A O 1
ATOM 777 N N . TYR A 1 101 ? -12.662 -13.491 18.986 1.00 93.19 101 TYR A N 1
ATOM 778 C CA . TYR A 1 101 ? -14.004 -13.971 19.323 1.00 93.19 101 TYR A CA 1
ATOM 779 C C . TYR A 1 101 ? -15.078 -12.893 19.099 1.00 93.19 101 TYR A C 1
ATOM 781 O O . TYR A 1 101 ? -16.094 -13.155 18.466 1.00 93.19 101 TYR A O 1
ATOM 789 N N . ARG A 1 102 ? -14.835 -11.668 19.584 1.00 88.75 102 ARG A N 1
ATOM 790 C CA . ARG A 1 102 ? -15.749 -10.529 19.409 1.00 88.75 102 ARG A CA 1
ATOM 791 C C . ARG A 1 102 ? -15.885 -10.137 17.942 1.00 88.75 102 ARG A C 1
ATOM 793 O O . ARG A 1 102 ? -16.994 -9.887 17.493 1.00 88.75 102 ARG A O 1
ATOM 800 N N . VAL A 1 103 ? -14.772 -10.134 17.212 1.00 91.81 103 VAL A N 1
ATOM 801 C CA . VAL A 1 103 ? -14.748 -9.848 15.774 1.00 91.81 103 VAL A CA 1
ATOM 802 C C . VAL A 1 103 ? -15.627 -10.831 15.012 1.00 91.81 103 VAL A C 1
ATOM 804 O O . VAL A 1 103 ? -16.525 -10.406 14.294 1.00 91.81 103 VAL A O 1
ATOM 807 N N . VAL A 1 104 ? -15.405 -12.133 15.200 1.00 89.69 104 VAL A N 1
ATOM 808 C CA . VAL A 1 104 ? -16.184 -13.182 14.528 1.00 89.69 104 VAL A CA 1
ATOM 809 C C . VAL A 1 104 ? -17.663 -13.056 14.874 1.00 89.69 104 VAL A C 1
ATOM 811 O O . VAL A 1 104 ? -18.490 -13.034 13.971 1.00 89.69 104 VAL A O 1
ATOM 814 N N . GLN A 1 105 ? -17.988 -12.868 16.155 1.00 87.12 105 GLN A N 1
ATOM 815 C CA . GLN A 1 105 ? -19.370 -12.715 16.599 1.00 87.12 105 GLN A CA 1
ATOM 816 C C . GLN A 1 105 ? -20.083 -11.547 15.895 1.00 87.12 105 GLN A C 1
ATOM 818 O O . GLN A 1 105 ? -21.202 -11.721 15.424 1.00 87.12 105 GLN A O 1
ATOM 823 N N . THR A 1 106 ? -19.444 -10.378 15.797 1.00 85.69 106 THR A N 1
ATOM 824 C CA . THR A 1 106 ? -20.014 -9.208 15.110 1.00 85.69 106 THR A CA 1
ATOM 825 C C . THR A 1 106 ? -20.153 -9.437 13.604 1.00 85.69 106 THR A C 1
ATOM 827 O O . THR A 1 106 ? -21.181 -9.086 13.029 1.00 85.69 106 THR A O 1
ATOM 830 N N . LEU A 1 107 ? -19.161 -10.063 12.958 1.00 87.12 107 LEU A N 1
ATOM 831 C CA . LEU A 1 107 ? -19.249 -10.425 11.537 1.00 87.12 107 LEU A CA 1
ATOM 832 C C . LEU A 1 107 ? -20.426 -11.376 11.272 1.00 87.12 107 LEU A C 1
ATOM 834 O O . LEU A 1 107 ? -21.177 -11.184 10.317 1.00 87.12 107 LEU A O 1
ATOM 838 N N . GLU A 1 108 ? -20.619 -12.374 12.130 1.00 85.00 108 GLU A N 1
ATOM 839 C CA . GLU A 1 108 ? -21.704 -13.347 12.003 1.00 85.00 108 GLU A CA 1
ATOM 840 C C . GLU A 1 108 ? -23.082 -12.724 12.254 1.00 85.00 108 GLU A C 1
ATOM 842 O O . GLU A 1 108 ? -24.028 -13.030 11.530 1.00 85.00 108 GLU A O 1
ATOM 847 N N . SER A 1 109 ? -23.211 -11.834 13.244 1.00 79.75 109 SER A N 1
ATOM 848 C CA . SER A 1 109 ? -24.507 -11.263 13.623 1.00 79.75 109 SER A CA 1
ATOM 849 C C . SER A 1 109 ? -24.961 -10.092 12.754 1.00 79.75 109 SER A C 1
ATOM 851 O O . SER A 1 109 ? -26.159 -9.936 12.532 1.00 79.75 109 SER A O 1
ATOM 853 N N . GLU A 1 110 ? -24.036 -9.246 12.299 1.00 73.81 110 GLU A N 1
ATOM 854 C CA . GLU A 1 110 ? -24.370 -7.978 11.631 1.00 73.81 110 GLU A CA 1
ATOM 855 C C . GLU A 1 110 ? -24.114 -8.006 10.119 1.00 73.81 110 GLU A C 1
ATOM 857 O O . GLU A 1 110 ? -24.708 -7.212 9.395 1.00 73.81 110 GLU A O 1
ATOM 862 N N . ILE A 1 111 ? -23.245 -8.898 9.625 1.00 68.44 111 ILE A N 1
ATOM 863 C CA . ILE A 1 111 ? -22.747 -8.848 8.237 1.00 68.44 111 ILE A CA 1
ATOM 864 C C . ILE A 1 111 ? -23.067 -10.129 7.450 1.00 68.44 111 ILE A C 1
ATOM 866 O O . ILE A 1 111 ? -23.405 -1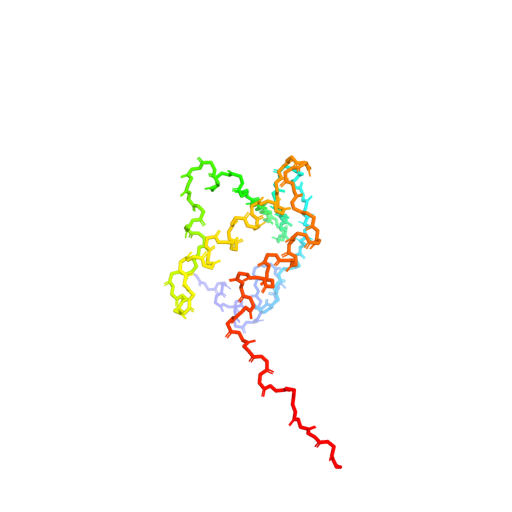0.056 6.270 1.00 68.44 111 ILE A O 1
ATOM 870 N N . MET A 1 112 ? -22.999 -11.309 8.074 1.00 62.09 112 MET A N 1
ATOM 871 C CA . MET A 1 112 ? -23.211 -12.598 7.394 1.00 62.09 112 MET A CA 1
ATOM 872 C C . MET A 1 112 ? -24.689 -13.019 7.293 1.00 62.09 112 MET A C 1
ATOM 874 O O . MET A 1 112 ? -25.021 -13.922 6.526 1.00 62.09 112 MET A O 1
ATOM 878 N N . THR A 1 113 ? -25.601 -12.332 7.987 1.00 56.78 113 THR A N 1
ATOM 879 C CA . THR A 1 113 ? -27.054 -12.594 7.945 1.00 56.78 113 THR A CA 1
ATOM 880 C C . THR A 1 113 ? -27.702 -12.330 6.576 1.00 56.78 113 THR A C 1
ATOM 882 O O . THR A 1 113 ? -28.853 -12.707 6.371 1.00 56.78 113 THR A O 1
ATOM 885 N N . LEU A 1 114 ? -26.968 -11.751 5.616 1.00 51.69 114 LEU A N 1
ATOM 886 C CA . LEU A 1 114 ? -27.420 -11.524 4.236 1.00 51.69 114 LEU A CA 1
ATOM 887 C C . LEU A 1 114 ? -27.236 -12.721 3.287 1.00 51.69 114 LEU A C 1
ATOM 889 O O . LEU A 1 114 ? -27.725 -12.671 2.160 1.00 51.69 114 LEU A O 1
ATOM 893 N N . TYR A 1 115 ? -26.573 -13.798 3.717 1.00 51.41 115 TYR A N 1
ATOM 894 C CA . TYR A 1 115 ? -26.543 -15.062 2.976 1.00 51.41 115 TYR A CA 1
ATOM 895 C C . TYR A 1 115 ? -27.134 -16.176 3.846 1.00 51.41 115 TYR A C 1
ATOM 897 O O . TYR A 1 115 ? -26.388 -16.882 4.534 1.00 51.41 115 TYR A O 1
ATOM 905 N N . PRO A 1 116 ? -28.468 -16.378 3.815 1.00 45.28 116 PRO A N 1
ATOM 906 C CA . PRO A 1 116 ? -29.028 -17.656 4.216 1.00 45.28 116 PRO A CA 1
ATOM 907 C C . PRO A 1 116 ? -28.332 -18.704 3.355 1.00 45.28 116 PRO A C 1
ATOM 909 O O . PRO A 1 116 ? -28.301 -18.617 2.127 1.00 45.28 116 PRO A O 1
ATOM 912 N N . SER A 1 117 ? -27.663 -19.639 4.005 1.00 49.88 117 SER A N 1
ATOM 913 C CA . SER A 1 117 ? -26.916 -20.702 3.353 1.00 49.88 117 SER A CA 1
ATOM 914 C C . SER A 1 117 ? -27.912 -21.729 2.803 1.00 49.88 117 SER A C 1
ATOM 916 O O . SER A 1 117 ? -27.977 -22.855 3.277 1.00 49.88 117 SER A O 1
ATOM 918 N N . ASP A 1 118 ? -28.670 -21.365 1.768 1.00 43.84 118 ASP A N 1
ATOM 919 C CA . ASP A 1 118 ? -29.613 -22.254 1.068 1.00 43.84 118 ASP A CA 1
ATOM 920 C C . ASP A 1 118 ? -28.899 -23.308 0.188 1.00 43.84 118 ASP A C 1
ATOM 922 O O . ASP A 1 118 ? -29.490 -23.904 -0.706 1.00 43.84 118 ASP A O 1
ATOM 926 N N . PHE A 1 119 ? -27.614 -23.581 0.440 1.00 45.94 119 PHE A N 1
ATOM 927 C CA . PHE A 1 119 ? -26.841 -24.634 -0.230 1.00 45.94 119 PHE A CA 1
ATOM 928 C C . PHE A 1 119 ? -26.305 -25.700 0.735 1.00 45.94 119 PHE A C 1
ATOM 930 O O . PHE A 1 119 ? -25.263 -26.301 0.487 1.00 45.94 119 PHE A O 1
ATOM 937 N N . SER A 1 120 ? -27.030 -25.983 1.819 1.00 55.09 120 SER A N 1
ATOM 938 C CA . SER A 1 120 ? -26.859 -27.235 2.569 1.00 55.09 120 SER A CA 1
ATOM 939 C C . SER A 1 120 ? -28.121 -28.084 2.460 1.00 55.09 120 SER A C 1
ATOM 941 O O . SER A 1 120 ? -28.892 -28.133 3.403 1.00 55.09 120 SER A O 1
ATOM 943 N N . ASP A 1 121 ? -28.349 -28.683 1.290 1.00 48.28 121 ASP A N 1
ATOM 944 C CA . ASP A 1 121 ? -29.097 -29.945 1.135 1.00 48.28 121 ASP A CA 1
ATOM 945 C C . ASP A 1 121 ? -29.020 -30.416 -0.329 1.00 48.28 121 ASP A C 1
ATOM 947 O O . ASP A 1 121 ? -30.007 -30.535 -1.050 1.00 48.28 121 ASP A O 1
ATOM 951 N N . SER A 1 122 ? -27.808 -30.697 -0.817 1.00 51.09 122 SER A N 1
ATOM 952 C CA . SER A 1 122 ? -27.681 -31.728 -1.854 1.00 51.09 122 SER A CA 1
ATOM 953 C C . SER A 1 122 ? -27.560 -33.051 -1.121 1.00 51.09 122 SER A C 1
ATOM 955 O O . SER A 1 122 ? -26.467 -33.480 -0.751 1.00 51.09 122 SER A O 1
ATOM 957 N N . ALA A 1 123 ? -28.731 -33.611 -0.820 1.00 51.50 123 ALA A N 1
ATOM 958 C CA . ALA A 1 123 ? -28.883 -34.958 -0.319 1.00 51.50 123 ALA A CA 1
ATOM 959 C C . ALA A 1 123 ? -28.087 -35.932 -1.193 1.00 51.50 123 ALA A C 1
ATOM 961 O O . ALA A 1 123 ? -28.064 -35.833 -2.419 1.00 51.50 123 ALA A O 1
ATOM 962 N N . SER A 1 124 ? -27.431 -36.842 -0.491 1.00 50.78 124 SER A N 1
ATOM 963 C CA . SER A 1 124 ? -26.773 -38.045 -0.963 1.00 50.78 124 SER A CA 1
ATOM 964 C C . SER A 1 124 ? -27.508 -38.733 -2.119 1.00 50.78 124 SER A C 1
ATOM 966 O O . SER A 1 124 ? -28.690 -39.041 -1.981 1.00 50.78 124 SER A O 1
ATOM 968 N N . ASP A 1 125 ? -26.765 -39.046 -3.181 1.00 45.47 125 ASP A N 1
ATOM 969 C CA . ASP A 1 125 ? -26.805 -40.331 -3.898 1.00 45.47 125 ASP A CA 1
ATOM 970 C C . ASP A 1 125 ? -25.445 -40.587 -4.572 1.00 45.47 125 ASP A C 1
ATOM 972 O O . ASP A 1 125 ? -24.919 -39.660 -5.235 1.00 45.47 125 ASP A O 1
#

InterPro domains:
  IPR001247 Exoribonuclease, phosphorolytic domain 1 [PF01138] (22-72)
  IPR020568 Ribosomal protein uS5 domain 2-type superfamily [SSF54211] (2-67)
  IPR027408 PNPase/RNase PH domain superfamily [G3DSA:3.30.230.70] (1-106)
  IPR050590 Exosome complex component Rrp42 subfamily [PTHR11097] (2-69)

Radius of gyration: 24.42 Å; chains: 1; bounding box: 53×56×58 Å

Secondary structure (DSSP, 8-state):
--HHHHHHHTT--TTS--TT-PPPEEEEES--TTSSEEEEEEETTEEEEEEE-HHHHHHTT-GGGGS-TT-TT--HHHHHHHHHHHHHHT-SSGGGSPPHHHHHHHIIIIIGGG---TT------

Organism: Artemisia annua (NCBI:txid35608)

Sequence (125 aa):
MHFIQGGIAQDLRTNGRKRLTYRPFVVETAVIAQANGSARVKIGITEAIVSVKLNYLITEDKQREIIDTNYEGVESEILNALLSLAIQCVSSTPEDRSTMYRVVQTLESEIMTLYPSDFSDSASD